Protein AF-A0AA48GW22-F1 (afdb_monomer_lite)

pLDDT: mean 74.32, std 16.76, range [47.62, 97.25]

Secondary structure (DSSP, 8-state):
-HHHHHHHHHHHHHHHHHHHHHHHHHHHHHHHHHHHHHHHHHHHHHHT------S-S-GGGT-GGGS-TTSPPP--S-GGGT-TTGGGSPPP-----

Organism: NCBI:txid2927980

Radius of gyration: 23.4 Å; chains: 1; bounding box: 50×18×74 Å

Foldseek 3Di:
DVPVVVVVVVVVVVVVVVVVVVVVCVVVVCVVCVVVVVVVVVVCVVVVPPQDCPDPDDPLLRDVVNPDPVPPDPPDVAVCVPRVSVVVDDDPPPPPD

Structure (mmCIF, N/CA/C/O backbone):
data_AF-A0AA48GW22-F1
#
_entry.id   AF-A0AA48GW22-F1
#
loop_
_atom_site.group_PDB
_atom_site.id
_atom_site.type_symbol
_atom_site.label_atom_id
_atom_site.label_alt_id
_atom_site.label_comp_id
_atom_site.label_asym_id
_atom_site.label_entity_id
_atom_site.label_seq_id
_atom_site.pdbx_PDB_ins_code
_atom_site.Cartn_x
_atom_site.Cartn_y
_atom_site.Cartn_z
_atom_site.occupancy
_atom_site.B_iso_or_equiv
_atom_site.auth_seq_id
_atom_site.auth_comp_id
_atom_site.auth_asym_id
_atom_site.auth_atom_id
_atom_site.pdbx_PDB_model_num
ATOM 1 N N . MET A 1 1 ? 32.639 -3.833 -32.062 1.00 56.62 1 MET A N 1
ATOM 2 C CA . MET A 1 1 ? 31.846 -4.206 -30.869 1.00 56.62 1 MET A CA 1
ATOM 3 C C . MET A 1 1 ? 30.411 -3.614 -30.812 1.00 56.62 1 MET A C 1
ATOM 5 O O . MET A 1 1 ? 29.932 -3.380 -29.715 1.00 56.62 1 MET A O 1
ATOM 9 N N . PRO A 1 2 ? 29.651 -3.430 -31.920 1.00 69.88 2 PRO A N 1
ATOM 10 C CA . PRO A 1 2 ? 28.340 -2.748 -31.859 1.00 69.88 2 PRO A CA 1
ATOM 11 C C . PRO A 1 2 ? 27.156 -3.635 -31.417 1.00 69.88 2 PRO A C 1
ATOM 13 O O . PRO A 1 2 ? 26.115 -3.127 -31.013 1.00 69.88 2 PRO A O 1
ATOM 16 N N . ARG A 1 3 ? 27.289 -4.967 -31.495 1.00 73.69 3 ARG A N 1
ATOM 17 C CA . ARG A 1 3 ? 26.182 -5.908 -31.231 1.00 73.69 3 ARG A CA 1
ATOM 18 C C . ARG A 1 3 ? 25.817 -6.005 -29.748 1.00 73.69 3 ARG A C 1
ATOM 20 O O . ARG A 1 3 ? 24.640 -6.051 -29.418 1.00 73.69 3 ARG A O 1
ATOM 27 N N . ALA A 1 4 ? 26.822 -5.973 -28.871 1.00 77.19 4 ALA A N 1
ATOM 28 C CA . ALA A 1 4 ? 26.617 -5.991 -27.425 1.00 77.19 4 ALA A CA 1
ATOM 29 C C . ALA A 1 4 ? 25.865 -4.736 -26.949 1.00 77.19 4 ALA A C 1
ATOM 31 O O . ALA A 1 4 ? 24.944 -4.841 -26.148 1.00 77.19 4 ALA A O 1
ATOM 32 N N . THR A 1 5 ? 26.188 -3.569 -27.515 1.00 85.19 5 THR A N 1
ATOM 33 C CA . THR A 1 5 ? 25.513 -2.297 -27.214 1.00 85.19 5 THR A CA 1
ATOM 34 C C . THR A 1 5 ? 24.050 -2.289 -27.661 1.00 85.19 5 THR A C 1
ATOM 36 O O . THR A 1 5 ? 23.191 -1.776 -26.954 1.00 85.19 5 THR A O 1
ATOM 39 N N . ALA A 1 6 ? 23.728 -2.883 -28.814 1.00 88.25 6 ALA A N 1
ATOM 40 C CA . ALA A 1 6 ? 22.339 -2.983 -29.262 1.00 88.25 6 ALA A CA 1
ATOM 41 C C . ALA A 1 6 ? 21.488 -3.840 -28.307 1.00 88.25 6 ALA A C 1
ATOM 43 O O . ALA A 1 6 ? 20.343 -3.499 -28.013 1.00 88.25 6 ALA A O 1
ATOM 44 N N . TRP A 1 7 ? 22.056 -4.929 -27.782 1.00 93.06 7 TRP A N 1
ATOM 45 C CA . TRP A 1 7 ? 21.371 -5.791 -26.818 1.00 93.06 7 TRP A CA 1
ATOM 46 C C . TRP A 1 7 ? 21.202 -5.127 -25.457 1.00 93.06 7 TRP A C 1
ATOM 48 O O . TRP A 1 7 ? 20.128 -5.234 -24.869 1.00 93.06 7 TRP A O 1
ATOM 58 N N . THR A 1 8 ? 22.217 -4.408 -24.968 1.00 92.69 8 THR A N 1
ATOM 59 C CA . THR A 1 8 ? 22.100 -3.689 -23.694 1.00 92.69 8 THR A CA 1
ATOM 60 C C . THR A 1 8 ? 21.045 -2.589 -23.764 1.00 92.69 8 THR A C 1
ATOM 62 O O . THR A 1 8 ? 20.243 -2.470 -22.842 1.00 92.69 8 THR A O 1
ATOM 65 N N . LEU A 1 9 ? 20.974 -1.841 -24.869 1.00 94.81 9 LEU A N 1
ATOM 66 C CA . LEU A 1 9 ? 19.928 -0.837 -25.086 1.00 94.81 9 LEU A CA 1
ATOM 67 C C . LEU A 1 9 ? 18.536 -1.468 -25.205 1.00 94.81 9 LEU A C 1
ATOM 69 O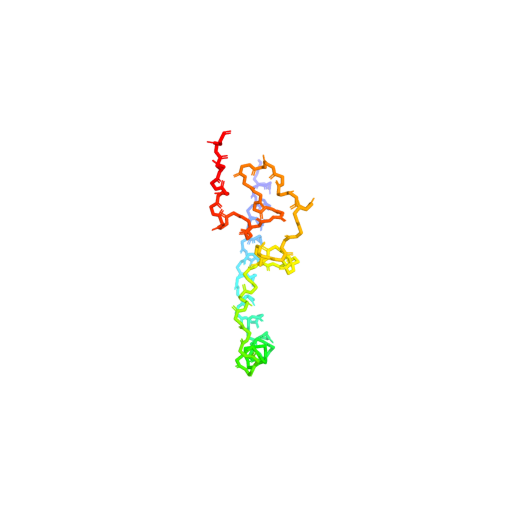 O . LEU A 1 9 ? 17.587 -0.958 -24.612 1.00 94.81 9 LEU A O 1
ATOM 73 N N . GLY A 1 10 ? 18.412 -2.592 -25.916 1.00 96.12 10 GLY A N 1
ATOM 74 C CA . GLY A 1 10 ? 17.153 -3.335 -26.002 1.00 96.12 10 GLY A CA 1
ATOM 75 C C . GLY A 1 10 ? 16.670 -3.831 -24.636 1.00 96.12 10 GLY A C 1
ATOM 76 O O . GLY A 1 10 ? 15.496 -3.678 -24.300 1.00 96.12 10 GLY A O 1
ATOM 77 N N . LEU A 1 11 ? 17.581 -4.357 -23.814 1.00 96.12 11 LEU A N 1
ATOM 78 C CA . LEU A 1 11 ? 17.279 -4.806 -22.455 1.00 96.12 11 LEU A CA 1
ATOM 79 C C . LEU A 1 11 ? 16.902 -3.637 -21.535 1.00 96.12 11 LEU A C 1
ATOM 81 O O . LEU A 1 11 ? 15.936 -3.741 -20.781 1.00 96.12 11 LEU A O 1
ATOM 85 N N . LEU A 1 12 ? 17.613 -2.509 -21.625 1.00 97.06 12 LEU A N 1
ATOM 86 C CA . LEU A 1 12 ? 17.293 -1.301 -20.862 1.00 97.06 12 LEU A CA 1
ATOM 87 C C . LEU A 1 12 ? 15.895 -0.774 -21.217 1.00 97.06 12 LEU A C 1
ATOM 89 O O . LEU A 1 12 ? 15.112 -0.459 -20.323 1.00 97.06 12 LEU A O 1
ATOM 93 N N . ALA A 1 13 ? 15.561 -0.723 -22.509 1.00 96.94 13 ALA A N 1
ATOM 94 C CA . ALA A 1 13 ? 14.242 -0.305 -22.973 1.00 96.94 13 ALA A CA 1
ATOM 95 C C . ALA A 1 13 ? 13.140 -1.248 -22.467 1.00 96.94 13 ALA A C 1
ATOM 97 O O . ALA A 1 13 ? 12.108 -0.785 -21.981 1.00 96.94 13 ALA A O 1
ATOM 98 N N . LEU A 1 14 ? 13.378 -2.563 -22.504 1.00 97.25 14 LEU A N 1
ATOM 99 C CA . LEU A 1 14 ? 12.447 -3.556 -21.970 1.00 97.25 14 LEU A CA 1
ATOM 100 C C . LEU A 1 14 ? 12.213 -3.371 -20.463 1.00 97.25 14 LEU A C 1
ATOM 102 O O . LEU A 1 14 ? 11.063 -3.372 -20.020 1.00 97.25 14 LEU A O 1
ATOM 106 N N . LEU A 1 15 ? 13.279 -3.174 -19.681 1.00 97.19 15 LEU A N 1
ATOM 107 C CA . LEU A 1 15 ? 13.186 -2.913 -18.241 1.00 97.19 15 LEU A CA 1
ATOM 108 C C . LEU A 1 15 ? 12.424 -1.616 -17.954 1.00 97.19 15 LEU A C 1
ATOM 110 O O . LEU A 1 15 ? 11.536 -1.606 -17.102 1.00 97.19 15 LEU A O 1
ATOM 114 N N . ALA A 1 16 ? 12.712 -0.544 -18.693 1.00 97.00 16 ALA A N 1
ATOM 115 C CA . ALA A 1 16 ? 11.998 0.723 -18.563 1.00 97.00 16 ALA A CA 1
ATOM 116 C C . ALA A 1 16 ? 10.497 0.565 -18.868 1.00 97.00 16 ALA A C 1
ATOM 118 O O . ALA A 1 16 ? 9.658 1.070 -18.119 1.00 97.00 16 ALA A O 1
ATOM 119 N N . CYS A 1 17 ? 10.141 -0.195 -19.908 1.00 97.19 17 CYS A N 1
ATOM 120 C CA . CYS A 1 17 ? 8.749 -0.528 -20.209 1.00 97.19 17 CYS A CA 1
ATOM 121 C C . CYS A 1 17 ? 8.093 -1.346 -19.089 1.00 97.19 17 CYS A C 1
ATOM 123 O O . CYS A 1 17 ? 6.969 -1.034 -18.695 1.00 97.19 17 CYS A O 1
ATOM 125 N N . ALA A 1 18 ? 8.776 -2.361 -18.553 1.00 95.75 18 ALA A N 1
ATOM 126 C CA . ALA A 1 18 ? 8.257 -3.180 -17.459 1.00 95.75 18 ALA A CA 1
ATOM 127 C C . ALA A 1 18 ? 7.980 -2.338 -16.204 1.00 95.75 18 ALA A C 1
ATOM 129 O O . ALA A 1 18 ? 6.914 -2.459 -15.598 1.00 95.75 18 ALA A O 1
ATOM 130 N N . VAL A 1 19 ? 8.898 -1.428 -15.863 1.00 95.38 19 VAL A N 1
ATOM 131 C CA . VAL A 1 19 ? 8.701 -0.458 -14.781 1.00 95.38 19 VAL A CA 1
ATOM 132 C C . VAL A 1 19 ? 7.479 0.410 -15.079 1.00 95.38 19 VAL A C 1
ATOM 134 O O . VAL A 1 19 ? 6.567 0.465 -14.257 1.00 95.38 19 VAL A O 1
ATOM 137 N N . GLY A 1 20 ? 7.395 1.023 -16.263 1.00 95.00 20 GLY A N 1
ATOM 138 C CA . GLY A 1 20 ? 6.253 1.861 -16.649 1.00 95.00 20 GLY A CA 1
ATOM 139 C C . GLY A 1 20 ? 4.900 1.142 -16.544 1.00 95.00 20 GLY A C 1
ATOM 140 O O . GLY A 1 20 ? 3.924 1.717 -16.057 1.00 95.00 20 GLY A O 1
ATOM 141 N N . LEU A 1 21 ? 4.847 -0.137 -16.922 1.00 94.12 21 LEU A N 1
ATOM 142 C CA . LEU A 1 21 ? 3.652 -0.974 -16.781 1.00 94.12 21 LEU A CA 1
ATOM 143 C C . LEU A 1 21 ? 3.292 -1.241 -15.314 1.00 94.12 21 LEU A C 1
ATOM 145 O O . LEU A 1 21 ? 2.113 -1.175 -14.964 1.00 94.12 21 LEU A O 1
ATOM 149 N N . ALA A 1 22 ? 4.279 -1.490 -14.450 1.00 91.25 22 ALA A N 1
ATOM 150 C CA . ALA A 1 22 ? 4.049 -1.679 -13.017 1.00 91.25 22 ALA A CA 1
ATOM 151 C C . ALA A 1 22 ? 3.462 -0.415 -12.361 1.00 91.25 22 ALA A C 1
ATOM 153 O O . ALA A 1 22 ? 2.505 -0.503 -11.588 1.00 91.25 22 ALA A O 1
ATOM 154 N N . TRP A 1 23 ? 3.961 0.770 -12.730 1.00 91.81 23 TRP A N 1
ATOM 155 C CA . TRP A 1 23 ? 3.395 2.045 -12.275 1.00 91.81 23 TRP A CA 1
ATOM 156 C C . TRP A 1 23 ? 1.939 2.222 -12.727 1.00 91.81 23 TRP A C 1
ATOM 158 O O . TRP A 1 23 ? 1.088 2.634 -11.935 1.00 91.81 23 TRP A O 1
ATOM 168 N N . ALA A 1 24 ? 1.624 1.857 -13.972 1.00 91.94 24 ALA A N 1
ATOM 169 C CA . ALA A 1 24 ? 0.264 1.923 -14.506 1.00 91.94 24 ALA A CA 1
ATOM 170 C C . ALA A 1 24 ? -0.703 0.902 -13.869 1.00 91.94 24 ALA A C 1
ATOM 172 O O . ALA A 1 24 ? -1.918 1.130 -13.856 1.00 91.94 24 ALA A O 1
ATOM 173 N N . ASP A 1 25 ? -0.198 -0.208 -13.324 1.00 91.69 25 ASP A N 1
ATOM 174 C CA . ASP A 1 25 ? -1.018 -1.213 -12.640 1.00 91.69 25 ASP A CA 1
ATOM 175 C C . ASP A 1 25 ? -1.374 -0.819 -11.196 1.00 91.69 25 ASP A C 1
ATOM 177 O O . ASP A 1 25 ? -2.414 -1.227 -10.672 1.00 91.69 25 ASP A O 1
ATOM 181 N N . GLY A 1 26 ? -0.593 0.067 -10.571 1.00 89.56 26 GLY A N 1
ATOM 182 C CA . GLY A 1 26 ? -0.860 0.590 -9.226 1.00 89.56 26 GLY A CA 1
ATOM 183 C C . GLY A 1 26 ? -2.300 1.106 -9.034 1.00 89.56 26 GLY A C 1
ATOM 184 O O . GLY A 1 26 ? -3.003 0.629 -8.136 1.00 89.56 26 GLY A O 1
ATOM 185 N N . PRO A 1 27 ? -2.807 2.013 -9.893 1.00 90.69 27 PRO A N 1
ATOM 186 C CA . PRO A 1 27 ? -4.193 2.477 -9.844 1.00 90.69 27 PRO A CA 1
ATOM 187 C C . PRO A 1 27 ? -5.229 1.367 -10.057 1.00 90.69 27 PRO A C 1
ATOM 189 O O . PRO A 1 27 ? -6.285 1.378 -9.419 1.00 90.69 27 PRO A O 1
ATOM 192 N N . ARG A 1 28 ? -4.950 0.392 -10.932 1.00 90.75 28 ARG A N 1
ATOM 193 C CA . ARG A 1 28 ? -5.859 -0.740 -11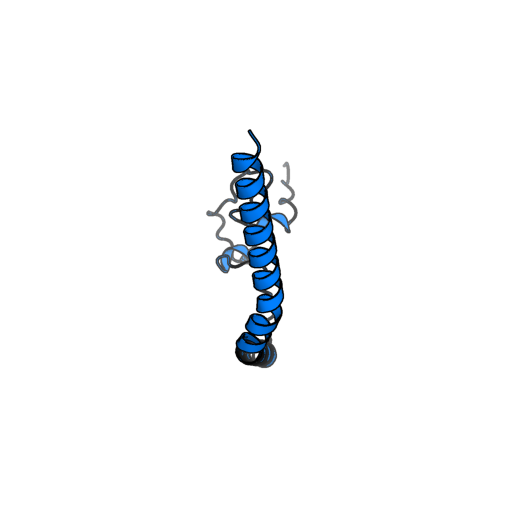.192 1.00 90.75 28 ARG A CA 1
ATOM 194 C C . ARG A 1 28 ? -5.990 -1.609 -9.950 1.00 90.75 28 ARG A C 1
ATOM 196 O O . ARG A 1 28 ? -7.102 -1.940 -9.533 1.00 90.75 28 ARG A O 1
ATOM 203 N N . LEU A 1 29 ? -4.864 -1.914 -9.321 1.00 90.69 29 LEU A N 1
ATOM 204 C CA . LEU A 1 29 ? -4.800 -2.677 -8.087 1.00 90.69 29 LEU A CA 1
ATOM 205 C C . LEU A 1 29 ? -5.446 -1.925 -6.914 1.00 90.69 29 LEU A C 1
ATOM 207 O O . LEU A 1 29 ? -6.179 -2.521 -6.122 1.00 90.69 29 LEU A O 1
ATOM 211 N N . ALA A 1 30 ? -5.246 -0.607 -6.831 1.00 89.69 30 ALA A N 1
ATOM 212 C CA . ALA A 1 30 ? -5.897 0.242 -5.838 1.00 89.69 30 ALA A CA 1
ATOM 213 C C . ALA A 1 30 ? -7.426 0.238 -5.991 1.00 89.69 30 ALA A C 1
ATOM 215 O O . ALA A 1 30 ? -8.126 0.099 -4.989 1.00 89.69 30 ALA A O 1
ATOM 216 N N . ARG A 1 31 ? -7.942 0.310 -7.227 1.00 93.19 31 ARG A N 1
ATOM 217 C CA . ARG A 1 31 ? -9.383 0.203 -7.523 1.00 93.19 31 ARG A CA 1
ATOM 218 C C . ARG A 1 31 ? -9.940 -1.172 -7.166 1.00 93.19 31 ARG A C 1
ATOM 220 O O . ARG A 1 31 ? -10.979 -1.249 -6.523 1.00 93.19 31 ARG A O 1
ATOM 227 N N . ARG A 1 32 ? -9.226 -2.254 -7.499 1.00 93.38 32 ARG A N 1
ATOM 228 C CA . ARG A 1 32 ? -9.620 -3.625 -7.119 1.00 93.38 32 ARG A CA 1
ATOM 229 C C . ARG A 1 32 ? -9.707 -3.812 -5.601 1.00 93.38 32 ARG A C 1
ATOM 231 O O . ARG A 1 32 ? -10.565 -4.550 -5.131 1.00 93.38 32 ARG A O 1
ATOM 238 N N . ARG A 1 33 ? -8.847 -3.134 -4.833 1.00 92.62 33 ARG A N 1
ATOM 239 C CA . ARG A 1 33 ? -8.836 -3.179 -3.358 1.00 92.62 33 ARG A CA 1
ATOM 240 C C . ARG A 1 33 ? -9.728 -2.131 -2.691 1.00 92.62 33 ARG A C 1
ATOM 242 O O . ARG A 1 33 ? -9.939 -2.218 -1.485 1.00 92.62 33 ARG A O 1
ATOM 249 N N . ALA A 1 34 ? -10.256 -1.160 -3.437 1.00 93.25 34 ALA A N 1
ATOM 250 C CA . ALA A 1 34 ? -11.151 -0.128 -2.920 1.00 93.25 34 ALA A CA 1
ATOM 251 C C . ALA A 1 34 ? -12.361 -0.683 -2.138 1.00 93.25 34 ALA A C 1
ATOM 253 O O . ALA A 1 34 ? -12.582 -0.190 -1.033 1.00 93.25 34 ALA A O 1
ATOM 254 N N . PRO A 1 35 ? -13.097 -1.718 -2.604 1.00 93.94 35 PRO A N 1
ATOM 255 C CA . PRO A 1 35 ? -14.231 -2.249 -1.841 1.00 93.94 35 PRO A CA 1
ATOM 256 C C . PRO A 1 35 ? -13.805 -2.867 -0.504 1.00 93.94 35 PRO A C 1
ATOM 258 O O . PRO A 1 35 ? -14.435 -2.610 0.518 1.00 93.94 35 PRO A O 1
ATOM 261 N N . ALA A 1 36 ? -12.699 -3.618 -0.482 1.00 91.12 36 ALA A N 1
ATOM 262 C CA . ALA A 1 36 ? -12.162 -4.188 0.753 1.00 91.12 36 ALA A CA 1
ATOM 263 C C . ALA A 1 36 ? -11.730 -3.088 1.738 1.00 91.12 36 ALA A C 1
ATOM 265 O O . ALA A 1 36 ? -12.086 -3.136 2.911 1.00 91.12 36 ALA A O 1
ATOM 266 N N . ARG A 1 37 ? -11.037 -2.048 1.252 1.00 88.94 37 ARG A N 1
ATOM 267 C CA . ARG A 1 37 ? -10.644 -0.884 2.067 1.00 88.94 37 ARG A CA 1
ATOM 268 C C . ARG A 1 37 ? -11.854 -0.138 2.630 1.00 88.94 37 ARG A C 1
ATOM 270 O O . ARG A 1 37 ? -11.832 0.243 3.795 1.00 88.94 37 ARG A O 1
ATOM 277 N N . ALA A 1 38 ? -12.905 0.046 1.831 1.00 92.94 38 ALA A N 1
ATOM 278 C CA . ALA A 1 38 ? -14.139 0.689 2.273 1.00 92.94 38 ALA A CA 1
ATOM 279 C C . ALA A 1 38 ? -14.845 -0.127 3.370 1.00 92.94 38 ALA A C 1
ATOM 281 O O . ALA A 1 38 ? -15.287 0.442 4.367 1.00 92.94 38 ALA A O 1
ATOM 282 N N . ALA A 1 39 ? -14.889 -1.456 3.234 1.00 91.12 39 ALA A N 1
ATOM 283 C CA . ALA A 1 39 ? -15.442 -2.345 4.254 1.00 91.12 39 ALA A CA 1
ATOM 284 C C . ALA A 1 39 ? -14.649 -2.278 5.571 1.00 91.12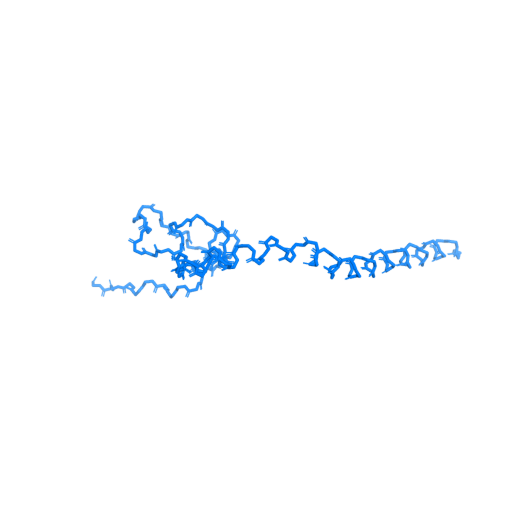 39 ALA A C 1
ATOM 286 O O . ALA A 1 39 ? -15.246 -2.156 6.643 1.00 91.12 39 ALA A O 1
ATOM 287 N N . THR A 1 40 ? -13.313 -2.283 5.503 1.00 86.44 40 THR A N 1
ATOM 288 C CA . THR A 1 40 ? -12.450 -2.097 6.680 1.00 86.44 40 THR A CA 1
ATOM 289 C C . THR A 1 40 ? -12.672 -0.731 7.331 1.00 86.44 40 THR A C 1
ATOM 291 O O . THR A 1 40 ? -12.821 -0.659 8.548 1.00 86.44 40 THR A O 1
ATOM 294 N N . ALA A 1 41 ? -12.752 0.348 6.547 1.00 86.62 41 ALA A N 1
ATOM 295 C CA . ALA A 1 41 ? -12.995 1.692 7.072 1.00 86.62 41 ALA A CA 1
ATOM 296 C C . ALA A 1 41 ? -14.351 1.793 7.791 1.00 86.62 41 ALA A C 1
ATOM 298 O O . ALA A 1 41 ? -14.431 2.338 8.891 1.00 86.62 41 ALA A O 1
ATOM 299 N N . ALA A 1 42 ? -15.406 1.207 7.215 1.00 91.88 42 ALA A N 1
ATOM 300 C CA . ALA A 1 42 ? -16.722 1.145 7.846 1.00 91.88 42 ALA A CA 1
ATOM 301 C C . ALA A 1 42 ? -16.703 0.333 9.154 1.00 91.88 42 ALA A C 1
ATOM 303 O O . ALA A 1 42 ? -17.332 0.727 10.137 1.00 91.88 42 ALA A O 1
ATOM 304 N N . PHE A 1 43 ? -15.962 -0.778 9.187 1.00 88.94 43 PHE A N 1
ATOM 305 C CA . PHE A 1 43 ? -15.770 -1.583 10.394 1.00 88.94 43 PHE A CA 1
ATOM 306 C C . PHE A 1 43 ? -15.071 -0.783 11.503 1.00 88.94 43 PHE A C 1
ATOM 308 O O . PHE A 1 43 ? -15.589 -0.702 12.617 1.00 88.94 43 PHE A O 1
ATOM 315 N N . VAL A 1 44 ? -13.949 -0.133 11.186 1.00 85.31 44 VAL A N 1
ATOM 316 C CA . VAL A 1 44 ? -13.199 0.725 12.119 1.00 85.31 44 VAL A CA 1
ATOM 317 C C . VAL A 1 44 ? -14.085 1.840 12.675 1.00 85.31 44 VAL A C 1
ATOM 319 O O . VAL A 1 44 ? -14.140 2.024 13.891 1.00 85.31 44 VAL A O 1
ATOM 322 N N . ALA A 1 45 ? -14.834 2.531 11.809 1.00 86.06 45 ALA A N 1
ATOM 323 C CA . ALA A 1 45 ? -15.731 3.611 12.213 1.00 86.06 45 ALA A CA 1
ATOM 324 C C . ALA A 1 45 ? -16.853 3.121 13.143 1.00 86.06 45 ALA A C 1
ATOM 326 O O . ALA A 1 45 ? -17.125 3.747 14.168 1.00 86.06 45 ALA A O 1
ATOM 327 N N . ARG A 1 46 ? -17.475 1.976 12.826 1.00 90.75 46 ARG A N 1
ATOM 328 C CA . ARG A 1 46 ? -18.552 1.389 13.639 1.00 90.75 46 ARG A CA 1
ATOM 329 C C . ARG A 1 46 ? -18.072 0.974 15.027 1.00 90.75 46 ARG A C 1
ATOM 331 O O . ARG A 1 46 ? -18.803 1.144 15.996 1.00 90.75 46 ARG A O 1
ATOM 338 N N . HIS A 1 47 ? -16.862 0.432 15.119 1.00 89.56 47 HIS A N 1
ATOM 339 C CA . HIS A 1 47 ? -16.300 -0.062 16.375 1.00 89.56 47 HIS A CA 1
ATOM 340 C C . HIS A 1 47 ? -15.445 0.977 17.111 1.00 89.56 47 HIS A C 1
ATOM 342 O O . HIS A 1 47 ? -14.900 0.657 18.163 1.00 89.56 47 HIS A O 1
ATOM 348 N N . ARG A 1 48 ? -15.344 2.210 16.584 1.00 80.00 48 ARG A N 1
ATOM 349 C CA . ARG A 1 48 ? -14.495 3.291 17.115 1.00 80.00 48 ARG A CA 1
ATOM 350 C C . ARG A 1 48 ? -13.089 2.797 17.467 1.00 80.00 48 ARG A C 1
ATOM 352 O O . ARG A 1 48 ? -12.560 3.132 18.522 1.00 80.00 48 ARG A O 1
ATOM 359 N N . LEU A 1 49 ? -12.502 1.974 16.597 1.00 79.12 49 LEU A N 1
ATOM 360 C CA . LEU A 1 49 ? -11.150 1.471 16.817 1.00 79.12 49 LEU A CA 1
ATOM 361 C C . LEU A 1 49 ? -10.186 2.657 16.707 1.00 79.12 49 LEU A C 1
ATOM 363 O O . LEU A 1 49 ? -10.011 3.218 15.628 1.00 79.12 49 LEU A O 1
ATOM 367 N N . THR A 1 50 ? -9.617 3.069 17.838 1.00 61.59 50 THR A N 1
ATOM 368 C CA . THR A 1 50 ? -8.662 4.184 17.932 1.00 61.59 50 THR A CA 1
ATOM 369 C C . THR A 1 50 ? -7.226 3.755 17.653 1.00 61.59 50 THR A C 1
ATOM 371 O O . THR A 1 50 ? -6.355 4.609 17.528 1.00 61.59 50 THR A O 1
ATOM 374 N N . ASP A 1 51 ? -6.968 2.448 17.556 1.00 61.06 51 ASP A N 1
ATOM 375 C CA . ASP A 1 51 ? -5.630 1.925 17.304 1.00 61.06 51 ASP A CA 1
ATOM 376 C C . ASP A 1 51 ? -5.335 1.944 15.798 1.00 61.06 51 ASP A C 1
ATOM 378 O O . ASP A 1 51 ? -5.762 1.080 15.024 1.00 61.06 51 ASP A O 1
ATOM 382 N N . LEU A 1 52 ? -4.652 3.002 15.365 1.00 57.47 52 LEU A N 1
ATOM 383 C CA . LEU A 1 52 ? -4.135 3.117 14.013 1.00 57.47 52 LEU A CA 1
ATOM 384 C C . LEU A 1 52 ? -2.963 2.132 13.890 1.00 57.47 52 LEU A C 1
ATOM 386 O O . LEU A 1 52 ? -1.850 2.423 14.322 1.00 57.47 52 LEU A O 1
ATOM 390 N N . ALA A 1 53 ? -3.198 0.963 13.291 1.00 61.56 53 ALA A N 1
ATOM 391 C CA . ALA A 1 53 ? -2.142 -0.007 13.001 1.00 61.56 53 ALA A CA 1
ATOM 392 C C . ALA A 1 53 ? -1.230 0.504 11.865 1.00 61.56 53 ALA A C 1
ATOM 394 O O . ALA A 1 53 ? -1.268 0.005 10.742 1.00 61.56 53 ALA A O 1
ATOM 395 N N . LEU A 1 54 ? -0.427 1.531 12.159 1.00 57.88 54 LEU A N 1
ATOM 396 C CA . LEU A 1 54 ? 0.598 2.086 11.268 1.00 57.88 54 LEU A CA 1
ATOM 397 C C . LEU A 1 54 ? 1.693 1.064 10.959 1.00 57.88 54 LEU A C 1
ATOM 399 O O . LEU A 1 54 ? 2.280 1.079 9.882 1.00 57.88 54 LEU A O 1
ATOM 403 N N . PHE A 1 55 ? 1.919 0.152 11.900 1.00 57.06 55 PHE A N 1
ATOM 404 C CA . PHE A 1 55 ? 2.881 -0.932 11.802 1.00 57.06 55 PHE A CA 1
ATOM 405 C C . PHE A 1 55 ? 2.155 -2.258 11.962 1.00 57.06 55 PHE A C 1
ATOM 407 O O . PHE A 1 55 ? 1.158 -2.331 12.679 1.00 57.06 55 PHE A O 1
ATOM 414 N N . THR A 1 56 ? 2.627 -3.311 11.301 1.00 55.69 56 THR A N 1
ATOM 415 C CA . THR A 1 56 ? 2.010 -4.651 11.308 1.00 55.69 56 THR A CA 1
ATOM 416 C C . THR A 1 56 ? 2.373 -5.486 12.535 1.00 55.69 56 THR A C 1
ATOM 418 O O . THR A 1 56 ? 2.087 -6.676 12.580 1.00 55.69 56 THR A O 1
ATOM 421 N N . GLU A 1 57 ? 3.012 -4.877 13.524 1.00 59.28 57 GLU A N 1
ATOM 422 C CA . GLU A 1 57 ? 3.562 -5.580 14.676 1.00 59.28 57 GLU A CA 1
ATOM 423 C C . GLU A 1 57 ? 2.509 -6.072 15.664 1.00 59.28 57 GLU A C 1
ATOM 425 O O . GLU A 1 57 ? 1.319 -5.761 15.570 1.00 59.28 57 GLU A O 1
ATOM 430 N N . ALA A 1 58 ? 2.933 -6.894 16.614 1.00 55.69 58 ALA A N 1
ATOM 431 C CA . ALA A 1 58 ? 2.040 -7.439 17.616 1.00 55.69 58 ALA A CA 1
ATOM 432 C C . ALA A 1 58 ? 1.451 -6.322 18.515 1.00 55.69 58 ALA A C 1
ATOM 434 O O . ALA A 1 58 ? 2.103 -5.315 18.765 1.00 55.69 58 ALA A O 1
ATOM 435 N N . PRO A 1 59 ? 0.211 -6.464 19.022 1.00 56.22 59 PRO A N 1
ATOM 436 C CA . PRO A 1 59 ? -0.469 -5.430 19.817 1.00 56.22 59 PRO A CA 1
ATO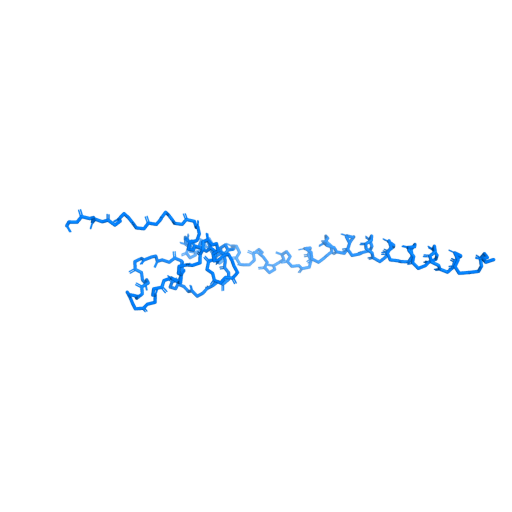M 437 C C . PRO A 1 59 ? 0.327 -4.887 21.017 1.00 56.22 59 PRO A C 1
ATOM 439 O O . PRO A 1 59 ? 0.178 -3.716 21.361 1.00 56.22 59 PRO A O 1
ATOM 442 N N . HIS A 1 60 ? 1.202 -5.702 21.620 1.00 52.41 60 HIS A N 1
ATOM 443 C CA . HIS A 1 60 ? 2.055 -5.289 22.741 1.00 52.41 60 HIS A CA 1
ATOM 444 C C . HIS A 1 60 ? 3.094 -4.223 22.358 1.00 52.41 60 HIS A C 1
ATOM 446 O O . HIS A 1 60 ? 3.549 -3.496 23.233 1.00 52.41 60 HIS A O 1
ATOM 452 N N . THR A 1 61 ? 3.433 -4.069 21.072 1.00 53.31 61 THR A N 1
ATOM 453 C CA . THR A 1 61 ? 4.345 -3.009 20.613 1.00 53.31 61 THR A CA 1
ATOM 454 C C . THR A 1 61 ? 3.625 -1.689 20.314 1.00 53.31 61 THR A C 1
ATOM 456 O O . THR A 1 61 ? 4.287 -0.673 20.107 1.00 53.31 61 THR A O 1
ATOM 459 N N . ARG A 1 62 ? 2.277 -1.669 20.298 1.00 56.50 62 ARG A N 1
ATOM 460 C CA . ARG A 1 62 ? 1.459 -0.456 20.072 1.00 56.50 62 ARG A CA 1
ATOM 461 C C . ARG A 1 62 ? 0.994 0.220 21.360 1.00 56.50 62 ARG A C 1
ATOM 463 O O . ARG A 1 62 ? 0.750 1.422 21.350 1.00 56.50 62 ARG A O 1
ATOM 470 N N . HIS A 1 63 ? 0.876 -0.523 22.463 1.00 59.31 63 HIS A N 1
ATOM 471 C CA . HIS A 1 63 ? 0.424 0.019 23.742 1.00 59.31 63 HIS A CA 1
ATOM 472 C C . HIS A 1 63 ? 1.513 -0.166 24.808 1.00 59.31 63 HIS A C 1
ATOM 474 O O . HIS A 1 63 ? 1.596 -1.245 25.393 1.00 59.31 63 HIS A O 1
ATOM 480 N N . PRO A 1 64 ? 2.322 0.866 25.120 1.00 56.06 64 PRO A N 1
ATOM 481 C CA . PRO A 1 64 ? 3.435 0.737 26.067 1.00 56.06 64 PRO A CA 1
ATOM 482 C C . PRO A 1 64 ? 2.981 0.277 27.462 1.00 56.06 64 PRO A C 1
ATOM 484 O O . PRO A 1 64 ? 3.703 -0.439 28.138 1.00 56.06 64 PRO A O 1
ATOM 487 N N . GLY A 1 65 ? 1.743 0.590 27.865 1.00 56.28 65 GLY A N 1
ATOM 488 C CA . GLY A 1 65 ? 1.152 0.078 29.112 1.00 56.28 65 GLY A CA 1
ATOM 489 C C . GLY A 1 65 ? 0.780 -1.417 29.120 1.00 56.28 65 GLY A C 1
ATOM 490 O O . GLY A 1 65 ? 0.426 -1.934 30.173 1.00 56.28 65 GLY A O 1
ATOM 491 N N . LEU A 1 66 ? 0.823 -2.101 27.971 1.00 56.19 66 LEU A N 1
ATOM 492 C CA . LEU A 1 66 ? 0.630 -3.554 27.836 1.00 56.19 66 LEU A CA 1
ATOM 493 C C . LEU A 1 66 ? 1.922 -4.276 27.423 1.00 56.19 66 LEU A C 1
ATOM 495 O O . LEU A 1 66 ? 1.908 -5.498 27.271 1.00 56.19 66 LEU A O 1
ATOM 499 N N . ALA A 1 67 ? 3.025 -3.542 27.235 1.00 56.53 67 ALA A N 1
ATOM 500 C CA . ALA A 1 67 ? 4.337 -4.144 27.086 1.00 56.53 67 ALA A CA 1
ATOM 501 C C . ALA A 1 67 ? 4.692 -4.808 28.421 1.00 56.53 67 ALA A C 1
ATOM 503 O O . ALA A 1 67 ? 4.776 -4.153 29.462 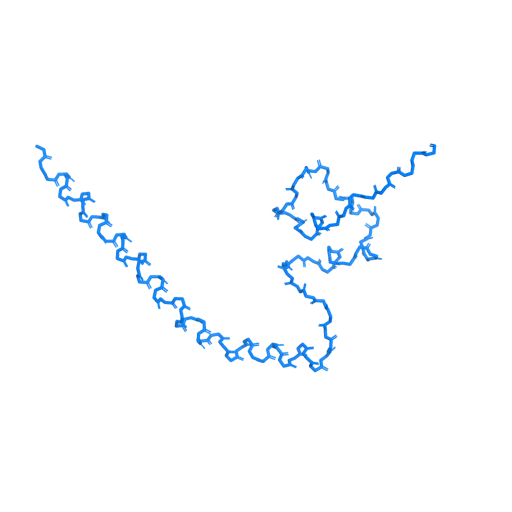1.00 56.53 67 ALA A O 1
ATOM 504 N N . LEU A 1 68 ? 4.830 -6.133 28.413 1.00 54.25 68 LEU A N 1
ATOM 505 C CA . LEU A 1 68 ? 5.327 -6.859 29.573 1.00 54.25 68 LEU A CA 1
ATOM 506 C C . LEU A 1 68 ? 6.739 -6.335 29.880 1.00 54.25 68 LEU A C 1
ATOM 508 O O . LEU A 1 68 ? 7.560 -6.303 28.967 1.00 54.25 68 LEU A O 1
ATOM 512 N N . PRO A 1 69 ? 7.073 -5.990 31.140 1.00 54.84 69 PRO A N 1
ATOM 513 C CA . PRO A 1 69 ? 8.403 -5.486 31.506 1.00 54.84 69 PRO A CA 1
ATOM 514 C C . PRO A 1 69 ? 9.582 -6.408 31.144 1.00 54.84 69 PRO A C 1
ATOM 516 O O . PRO A 1 69 ? 10.730 -6.020 31.309 1.00 54.84 69 PRO A O 1
ATOM 519 N N . HIS A 1 70 ? 9.309 -7.644 30.713 1.00 53.34 70 HIS A N 1
ATOM 520 C CA . HIS A 1 70 ? 10.314 -8.643 30.352 1.00 53.34 70 HIS A CA 1
ATOM 521 C C . HIS A 1 70 ? 10.681 -8.637 28.859 1.00 53.34 70 HIS A C 1
ATOM 523 O O . HIS A 1 70 ? 11.704 -9.216 28.507 1.00 53.34 70 HIS A O 1
ATOM 529 N N . ASP A 1 71 ? 9.910 -7.961 28.001 1.00 53.16 71 ASP A N 1
ATOM 530 C CA . ASP A 1 71 ? 10.289 -7.707 26.606 1.00 53.16 71 ASP A CA 1
ATOM 531 C C . ASP A 1 71 ? 10.997 -6.349 26.533 1.00 53.16 71 ASP A C 1
ATOM 533 O O . ASP A 1 71 ? 10.457 -5.354 26.046 1.00 53.16 71 ASP A O 1
ATOM 537 N N . ALA A 1 72 ? 12.205 -6.282 27.095 1.00 56.75 72 ALA A N 1
ATOM 538 C CA . ALA A 1 72 ? 13.062 -5.116 26.928 1.00 56.75 72 ALA A CA 1
ATOM 539 C C . ALA A 1 72 ? 13.348 -4.919 25.431 1.00 56.75 72 ALA A C 1
ATOM 541 O O . ALA A 1 72 ? 13.799 -5.842 24.746 1.00 56.75 72 ALA A O 1
ATOM 542 N N . LEU A 1 73 ? 13.077 -3.715 24.923 1.00 57.75 73 LEU A N 1
ATOM 543 C CA . LEU A 1 73 ? 13.467 -3.330 23.573 1.00 57.75 73 LEU A CA 1
ATOM 544 C C . LEU A 1 73 ? 14.998 -3.459 23.477 1.00 57.75 73 LEU A C 1
ATOM 546 O O . LEU A 1 73 ? 15.684 -2.898 24.331 1.00 57.75 73 LEU A O 1
ATOM 550 N N . PRO A 1 74 ? 15.550 -4.194 22.495 1.00 58.31 74 PRO A N 1
ATOM 551 C CA . PRO A 1 74 ? 16.993 -4.232 22.306 1.00 58.31 74 PRO A CA 1
ATOM 552 C C . PRO A 1 74 ? 17.529 -2.808 22.124 1.00 58.31 74 PRO A C 1
ATOM 554 O O . PRO A 1 74 ? 16.917 -2.038 21.382 1.00 58.31 74 PRO A O 1
ATOM 557 N N . ASP A 1 75 ? 18.666 -2.486 22.751 1.00 59.53 75 ASP A N 1
ATOM 558 C CA . ASP A 1 75 ? 19.390 -1.207 22.621 1.00 59.53 75 ASP A CA 1
ATOM 559 C C . ASP A 1 75 ? 20.024 -1.046 21.222 1.00 59.53 75 ASP A C 1
ATOM 561 O O . ASP A 1 75 ? 21.224 -0.826 21.055 1.00 59.53 75 ASP A O 1
ATOM 565 N N . ASP A 1 76 ? 19.221 -1.222 20.179 1.00 61.28 76 ASP A N 1
ATOM 566 C CA . ASP A 1 76 ? 19.566 -0.853 18.819 1.00 61.28 76 ASP A CA 1
ATOM 567 C C . ASP A 1 76 ? 19.190 0.627 18.637 1.00 61.28 76 ASP A C 1
ATOM 569 O O . ASP A 1 76 ? 18.039 0.990 18.902 1.00 61.28 76 ASP A O 1
ATOM 573 N N . PRO A 1 77 ? 20.113 1.510 18.207 1.00 57.88 77 PRO A N 1
ATOM 574 C CA . PRO A 1 77 ? 19.825 2.933 18.021 1.00 57.88 77 PRO A CA 1
ATOM 575 C C . PRO A 1 77 ? 18.700 3.215 17.012 1.00 57.88 77 PRO A C 1
ATOM 577 O O . PRO A 1 77 ? 18.199 4.341 16.976 1.00 57.88 77 PRO A O 1
ATOM 580 N N . LEU A 1 78 ? 18.298 2.237 16.186 1.00 59.91 78 LEU A N 1
ATOM 581 C CA . LEU A 1 78 ? 17.197 2.400 15.239 1.00 59.91 78 LEU A CA 1
ATOM 582 C C . LEU A 1 78 ? 16.483 1.066 14.929 1.00 59.91 78 LEU A C 1
ATOM 584 O O . LEU A 1 78 ? 16.677 0.503 13.851 1.00 59.91 78 LEU A O 1
ATOM 588 N N . PRO A 1 79 ? 15.579 0.566 15.792 1.00 62.69 79 PRO A N 1
ATOM 589 C CA . PRO A 1 79 ? 14.936 -0.730 15.599 1.00 62.69 79 PRO A CA 1
ATOM 590 C C . PRO A 1 79 ? 13.764 -0.647 14.603 1.00 62.69 79 PRO A C 1
ATOM 592 O O . PRO A 1 79 ? 12.755 -1.319 14.785 1.00 62.69 79 PRO A O 1
ATOM 595 N N . LEU A 1 80 ? 13.852 0.169 13.546 1.00 61.41 80 LEU A N 1
ATOM 596 C CA . LEU A 1 80 ? 12.778 0.326 12.550 1.00 61.41 80 LEU A CA 1
ATOM 597 C C . LEU A 1 80 ? 12.406 -0.995 11.865 1.00 61.41 80 LEU A C 1
ATOM 599 O O . LEU A 1 80 ? 11.253 -1.185 11.484 1.00 61.41 80 LEU A O 1
ATOM 603 N N . ASP A 1 81 ? 13.367 -1.909 11.749 1.00 60.53 81 ASP A N 1
ATOM 604 C CA . ASP A 1 81 ? 13.173 -3.212 11.113 1.00 60.53 81 ASP A CA 1
ATOM 605 C C . ASP A 1 81 ? 12.405 -4.211 11.993 1.00 60.53 81 ASP A C 1
ATOM 607 O O . ASP A 1 81 ? 11.890 -5.206 11.480 1.00 60.53 81 ASP A O 1
ATOM 611 N N . ARG A 1 82 ? 12.345 -3.982 13.314 1.00 63.50 82 ARG A N 1
ATOM 612 C CA . ARG A 1 82 ? 11.805 -4.958 14.278 1.00 63.50 82 ARG A CA 1
ATOM 613 C C . ARG A 1 82 ? 10.765 -4.398 15.248 1.00 63.50 82 ARG A C 1
ATOM 615 O O . ARG A 1 82 ? 10.020 -5.207 15.787 1.00 63.50 82 ARG A O 1
ATOM 622 N N . HIS A 1 83 ? 10.786 -3.079 15.480 1.00 61.56 83 HIS A N 1
ATOM 623 C CA . HIS A 1 83 ? 9.937 -2.301 16.391 1.00 61.56 83 HIS A CA 1
ATOM 624 C C . HIS A 1 83 ? 9.801 -0.817 15.963 1.00 61.56 83 HIS A C 1
ATOM 626 O O . HIS A 1 83 ? 10.199 0.092 16.702 1.00 61.56 83 HIS A O 1
ATOM 632 N N . PRO A 1 84 ? 9.224 -0.496 14.791 1.00 61.44 84 PRO A N 1
ATOM 633 C CA . PRO A 1 84 ? 9.085 0.866 14.317 1.00 61.44 84 PRO A CA 1
ATOM 634 C C . PRO A 1 84 ? 8.131 1.709 15.175 1.00 61.44 84 PRO A C 1
ATOM 636 O O . PRO A 1 84 ? 8.331 2.918 15.249 1.00 61.44 84 PRO A O 1
ATOM 639 N N . SER A 1 85 ? 7.171 1.126 15.908 1.00 59.97 85 SER A N 1
ATOM 640 C CA . SER A 1 85 ? 6.406 1.875 16.923 1.00 59.97 85 SER A CA 1
ATOM 641 C C . SER A 1 85 ? 7.273 2.304 18.110 1.00 59.97 85 SER A C 1
ATOM 643 O O . SER A 1 85 ? 7.090 3.407 18.622 1.00 59.97 85 SER A O 1
ATOM 645 N N . GLY A 1 86 ? 8.251 1.482 18.502 1.00 61.38 86 GLY A N 1
ATOM 646 C CA . GLY A 1 86 ? 9.215 1.800 19.558 1.00 61.38 86 GLY A CA 1
ATOM 647 C C . GLY A 1 86 ? 10.058 3.037 19.239 1.00 61.38 86 GLY A C 1
ATOM 648 O O . GLY A 1 86 ? 10.334 3.825 20.133 1.00 61.38 86 GLY A O 1
ATOM 649 N N . SER A 1 87 ? 10.372 3.275 17.959 1.00 63.59 87 SER A N 1
ATOM 650 C CA . SER A 1 87 ? 11.105 4.475 17.512 1.00 63.59 87 SER A CA 1
ATOM 651 C C . SER A 1 87 ? 10.319 5.791 17.614 1.00 63.59 87 SER A C 1
ATOM 653 O O . SER A 1 87 ? 10.914 6.865 17.552 1.00 63.59 87 SER A O 1
ATOM 655 N N . LEU A 1 88 ? 8.988 5.732 17.756 1.00 65.94 88 LEU A N 1
ATOM 656 C CA . LEU A 1 88 ? 8.142 6.922 17.915 1.00 65.94 88 LEU A CA 1
ATOM 657 C C . LEU A 1 88 ? 8.007 7.357 19.378 1.00 65.94 88 LEU A C 1
ATOM 659 O O . LEU A 1 88 ? 7.512 8.455 19.642 1.00 65.94 88 LEU A O 1
ATOM 663 N N . LEU A 1 89 ? 8.402 6.501 20.321 1.00 64.00 89 LEU A N 1
ATOM 664 C CA . LEU A 1 89 ? 8.361 6.803 21.741 1.00 64.00 89 LEU A CA 1
ATOM 665 C C . LEU A 1 89 ? 9.727 7.340 22.183 1.00 64.00 89 LEU A C 1
ATOM 667 O O . LEU A 1 89 ? 10.754 6.745 21.856 1.00 64.00 89 LEU A O 1
ATOM 671 N N . PRO A 1 90 ? 9.770 8.4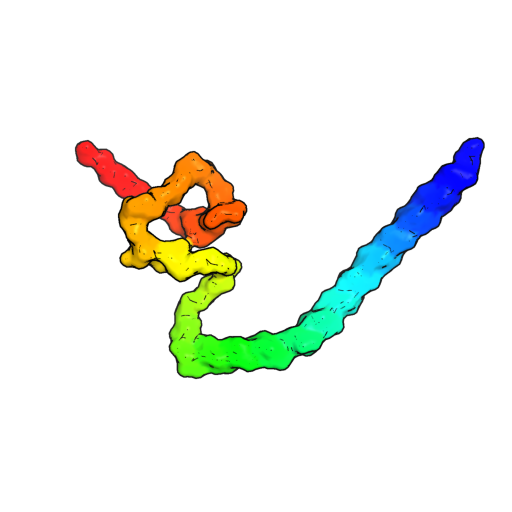59 22.926 1.00 61.66 90 PRO A N 1
ATOM 672 C CA . PRO A 1 90 ? 11.013 8.899 23.536 1.00 61.66 90 PRO A CA 1
ATOM 673 C C . PRO A 1 90 ? 11.511 7.824 24.519 1.00 61.66 90 PRO A C 1
ATOM 675 O O . PRO A 1 90 ? 10.686 7.157 25.155 1.00 61.66 90 PRO A O 1
ATOM 678 N N . PRO A 1 91 ? 12.838 7.650 24.665 1.00 62.41 91 PRO A N 1
ATOM 679 C CA . PRO A 1 91 ? 13.387 6.722 25.644 1.00 62.41 91 PRO A CA 1
ATOM 680 C C . PRO A 1 91 ? 12.866 7.080 27.045 1.00 62.41 91 PRO A C 1
ATOM 682 O O . PRO A 1 91 ? 12.717 8.272 27.347 1.00 62.41 91 PRO A O 1
ATOM 685 N N . PRO A 1 92 ? 12.584 6.085 27.909 1.00 63.03 92 PRO A N 1
ATOM 686 C CA . PRO A 1 92 ? 12.190 6.351 29.284 1.00 63.03 92 PRO A CA 1
ATOM 687 C C . PRO A 1 92 ? 13.239 7.248 29.936 1.00 63.03 92 PRO A C 1
ATOM 689 O O . PRO A 1 92 ? 14.439 6.994 29.817 1.00 63.03 92 PRO A O 1
ATOM 692 N N . HIS A 1 93 ? 12.799 8.301 30.622 1.00 63.03 93 HIS A N 1
ATOM 693 C CA . HIS A 1 93 ? 13.693 9.084 31.460 1.00 63.03 93 HIS A CA 1
ATOM 694 C C . HIS A 1 93 ? 14.247 8.139 32.526 1.00 63.03 93 HIS A C 1
ATOM 696 O O . HIS A 1 93 ? 13.520 7.744 33.434 1.00 63.03 93 HIS A O 1
ATOM 702 N N . ALA A 1 94 ? 15.509 7.733 32.384 1.00 60.31 94 ALA A N 1
ATOM 703 C CA . ALA A 1 94 ? 16.213 7.046 33.448 1.00 60.31 94 ALA A CA 1
ATOM 704 C C . ALA A 1 94 ? 16.269 8.022 34.627 1.00 60.31 94 ALA A C 1
ATOM 706 O O . ALA A 1 94 ? 17.022 8.996 34.604 1.00 60.31 94 ALA A O 1
ATOM 707 N N . THR A 1 95 ? 15.412 7.810 35.623 1.00 53.38 95 THR A N 1
ATOM 708 C CA . THR A 1 95 ? 15.588 8.383 36.953 1.00 53.38 95 THR A CA 1
ATOM 709 C C . THR A 1 95 ? 16.901 7.828 37.485 1.00 53.38 95 THR A C 1
ATOM 711 O O . THR A 1 95 ? 16.971 6.682 37.921 1.00 53.38 95 THR A O 1
ATOM 714 N N . LEU A 1 96 ? 17.965 8.613 37.320 1.00 54.50 96 LEU A N 1
ATOM 715 C CA . LEU A 1 96 ? 19.224 8.441 38.026 1.00 54.50 96 LEU A CA 1
ATOM 716 C C . LEU A 1 96 ? 18.981 8.901 39.467 1.00 54.50 96 LEU A C 1
ATOM 718 O O . LEU A 1 96 ? 19.101 10.094 39.746 1.00 54.50 96 LEU A O 1
ATOM 722 N N . ASP A 1 97 ? 18.590 7.960 40.325 1.00 47.62 97 ASP A N 1
ATOM 723 C CA . ASP A 1 97 ? 18.716 8.074 41.783 1.00 47.62 97 ASP A CA 1
ATOM 724 C C . ASP A 1 97 ? 20.033 7.425 42.237 1.00 47.62 97 ASP A C 1
ATOM 726 O O . ASP A 1 97 ? 20.365 6.328 41.719 1.00 47.62 97 ASP A O 1
#

Sequence (97 aa):
MPRATAWTLGLLALLACAVGLAWADGPRLARRRAPARAATAAFVARHRLTDLALFTEAPHTRHPGLALPHDALPDDPLPLDRHPSGSLLPPPHATLD